Protein AF-A0A6I3KN91-F1 (afdb_monomer)

Organism: NCBI:txid2665159

Mean predicted aligned error: 14.62 Å

Structure (mmCIF, N/CA/C/O backbone):
data_AF-A0A6I3KN91-F1
#
_entry.id   AF-A0A6I3KN91-F1
#
loop_
_atom_site.group_PDB
_atom_site.id
_atom_site.type_symbol
_atom_site.label_atom_id
_atom_site.label_alt_id
_atom_site.label_comp_id
_atom_site.label_asym_id
_atom_site.label_entity_id
_atom_site.label_seq_id
_atom_site.pdbx_PDB_ins_code
_atom_site.Cartn_x
_atom_site.Cartn_y
_atom_site.Cartn_z
_atom_site.occupancy
_atom_site.B_iso_or_equiv
_atom_site.auth_seq_id
_atom_site.auth_comp_id
_atom_site.auth_asym_id
_atom_site.auth_atom_id
_atom_site.pdbx_PDB_model_num
ATOM 1 N N . MET A 1 1 ? -9.861 28.854 -32.515 1.00 48.06 1 MET A N 1
ATOM 2 C CA . MET A 1 1 ? -9.703 28.002 -31.316 1.00 48.06 1 MET A CA 1
ATOM 3 C C . MET A 1 1 ? -9.365 26.589 -31.768 1.00 48.06 1 MET A C 1
ATOM 5 O O . MET A 1 1 ? -10.257 25.892 -32.230 1.00 48.06 1 MET A O 1
ATOM 9 N N . SER A 1 2 ? -8.095 26.184 -31.689 1.00 42.19 2 SER A N 1
ATOM 10 C CA . SER A 1 2 ? -7.670 24.803 -31.956 1.00 42.19 2 SER A CA 1
ATOM 11 C C . SER A 1 2 ? -6.959 24.268 -30.717 1.00 42.19 2 SER A C 1
ATOM 13 O O . SER A 1 2 ? -5.986 24.852 -30.255 1.00 42.19 2 SER A O 1
ATOM 15 N N . LYS A 1 3 ? -7.482 23.175 -30.156 1.00 51.22 3 LYS A N 1
ATOM 16 C CA . LYS A 1 3 ? -7.068 22.526 -28.897 1.00 51.22 3 LYS A CA 1
ATOM 17 C C . LYS A 1 3 ? -5.691 21.828 -28.963 1.00 51.22 3 LYS A C 1
ATOM 19 O O . LYS A 1 3 ? -5.410 20.979 -28.127 1.00 51.22 3 LYS A O 1
ATOM 24 N N . ILE A 1 4 ? -4.854 22.142 -29.953 1.00 52.91 4 ILE A N 1
ATOM 25 C CA . ILE A 1 4 ? -3.613 21.401 -30.245 1.00 52.91 4 ILE A CA 1
ATOM 26 C C . ILE A 1 4 ? -2.365 22.099 -29.662 1.00 52.91 4 ILE A C 1
ATOM 28 O O . ILE A 1 4 ? -1.366 21.442 -29.388 1.00 52.91 4 ILE A O 1
ATOM 32 N N . GLU A 1 5 ? -2.417 23.402 -29.368 1.00 45.12 5 GLU A N 1
ATOM 33 C CA . GLU A 1 5 ? -1.240 24.148 -28.876 1.00 45.12 5 GLU A CA 1
ATOM 34 C C . GLU A 1 5 ? -0.869 23.891 -27.406 1.00 45.12 5 GLU A C 1
ATOM 36 O O . GLU A 1 5 ? 0.241 24.211 -26.985 1.00 45.12 5 GLU A O 1
ATOM 41 N N . THR A 1 6 ? -1.724 23.245 -26.612 1.00 49.53 6 THR A N 1
ATOM 42 C CA . THR A 1 6 ? -1.415 22.925 -25.207 1.00 49.53 6 THR A CA 1
ATOM 43 C C . THR A 1 6 ? -0.508 21.708 -25.016 1.00 49.53 6 THR A C 1
ATOM 45 O O . THR A 1 6 ? -0.073 21.458 -23.895 1.00 49.53 6 THR A O 1
ATOM 48 N N . MET A 1 7 ? -0.158 20.965 -26.073 1.00 44.44 7 MET A N 1
ATOM 49 C CA . MET A 1 7 ? 0.806 19.856 -25.967 1.00 44.44 7 MET A CA 1
ATOM 50 C C . MET A 1 7 ? 2.276 20.309 -26.016 1.00 44.44 7 MET A C 1
ATOM 52 O O . MET A 1 7 ? 3.169 19.516 -25.724 1.00 44.44 7 MET A O 1
ATOM 56 N N . ALA A 1 8 ? 2.555 21.569 -26.368 1.00 51.00 8 ALA A N 1
ATOM 57 C CA . ALA A 1 8 ? 3.895 21.986 -26.783 1.00 51.00 8 ALA A CA 1
ATOM 58 C C . ALA A 1 8 ? 4.845 22.448 -25.664 1.00 51.00 8 ALA A C 1
ATOM 60 O O . ALA A 1 8 ? 6.012 22.711 -25.949 1.00 51.00 8 ALA A O 1
ATOM 61 N N . PHE A 1 9 ? 4.430 22.533 -24.400 1.00 56.41 9 PHE A N 1
ATOM 62 C CA . PHE A 1 9 ? 5.361 22.974 -23.360 1.00 56.41 9 PHE A CA 1
ATOM 63 C C . PHE A 1 9 ? 5.138 22.234 -22.053 1.00 56.41 9 PHE A C 1
ATOM 65 O O . PHE A 1 9 ? 4.527 22.744 -21.121 1.00 56.41 9 PHE A O 1
ATOM 72 N N . ASN A 1 10 ? 5.674 21.014 -21.982 1.00 59.88 10 ASN A N 1
ATOM 73 C CA . ASN A 1 10 ? 6.010 20.430 -20.696 1.00 59.88 10 ASN A CA 1
ATOM 74 C C . ASN A 1 10 ? 7.521 20.616 -20.472 1.00 59.88 10 ASN A C 1
ATOM 76 O O . ASN A 1 10 ? 8.307 19.848 -21.031 1.00 59.88 10 ASN A O 1
ATOM 80 N N . PRO A 1 11 ? 7.958 21.650 -19.725 1.00 72.00 11 PRO A N 1
ATOM 81 C CA . PRO A 1 11 ? 9.373 21.999 -19.576 1.00 72.00 11 PRO A CA 1
ATOM 82 C C . PRO A 1 11 ? 10.241 20.819 -19.126 1.00 72.00 11 PRO A C 1
ATOM 84 O O . PRO A 1 11 ? 11.390 20.696 -19.549 1.00 72.00 11 PRO A O 1
ATOM 87 N N . TRP A 1 12 ? 9.680 19.911 -18.320 1.00 68.44 12 TRP A N 1
ATOM 88 C CA . TRP A 1 12 ? 10.396 18.723 -17.862 1.00 68.44 12 TRP A CA 1
ATOM 89 C C . TRP A 1 12 ? 10.690 17.728 -18.994 1.00 68.44 12 TRP A C 1
ATOM 91 O O . TRP A 1 12 ? 11.745 17.104 -18.969 1.00 68.44 12 TRP A O 1
ATOM 101 N N . LEU A 1 13 ? 9.834 17.616 -20.021 1.00 69.31 13 LEU A N 1
ATOM 102 C CA . LEU A 1 13 ? 10.092 16.750 -21.181 1.00 69.31 13 LEU A CA 1
ATOM 103 C C . LEU A 1 13 ? 11.251 17.279 -22.027 1.00 69.31 13 LEU A C 1
ATOM 105 O O . LEU A 1 13 ? 12.026 16.498 -22.570 1.00 69.31 13 LEU A O 1
ATOM 109 N N . THR A 1 14 ? 11.408 18.601 -22.121 1.00 71.38 14 THR A N 1
ATOM 110 C CA . THR A 1 14 ? 12.550 19.220 -22.810 1.00 71.38 14 THR A CA 1
ATOM 111 C C . THR A 1 14 ? 13.853 18.974 -22.050 1.00 71.38 14 THR A C 1
ATOM 113 O O . THR A 1 14 ? 14.868 18.679 -22.675 1.00 71.38 14 THR A O 1
ATOM 116 N N . LEU A 1 15 ? 13.813 19.018 -20.713 1.00 73.06 15 LEU A N 1
ATOM 117 C CA . LEU A 1 15 ? 14.957 18.694 -19.853 1.00 73.06 15 LEU A CA 1
ATOM 118 C C . LEU A 1 15 ? 15.303 17.194 -19.872 1.00 73.06 15 LEU A C 1
ATOM 120 O O . LEU A 1 15 ? 16.476 16.837 -19.849 1.00 73.06 15 LEU A O 1
ATOM 124 N N . ALA A 1 16 ? 14.300 16.317 -19.963 1.00 68.06 16 ALA A N 1
ATOM 125 C CA . ALA A 1 16 ? 14.478 14.864 -20.015 1.00 68.06 16 ALA A CA 1
ATOM 126 C C . ALA A 1 16 ? 14.791 14.330 -21.426 1.00 68.06 16 ALA A C 1
ATOM 128 O O . ALA A 1 16 ? 15.201 13.180 -21.571 1.00 68.06 16 ALA A O 1
ATOM 129 N N . ARG A 1 17 ? 14.628 15.148 -22.474 1.00 70.25 17 ARG A N 1
ATOM 130 C CA . ARG A 1 17 ? 14.811 14.767 -23.885 1.00 70.25 17 ARG A CA 1
ATOM 131 C C . ARG A 1 17 ? 16.114 14.008 -24.187 1.00 70.25 17 ARG A C 1
ATOM 133 O O . ARG A 1 17 ? 16.004 12.955 -24.809 1.00 70.25 17 ARG A O 1
ATOM 140 N N . PRO A 1 18 ? 17.315 14.464 -23.775 1.00 71.56 18 PRO A N 1
ATOM 141 C CA . PRO A 1 18 ? 18.551 13.733 -24.072 1.00 71.56 18 PRO A CA 1
ATOM 142 C C . PRO A 1 18 ? 18.606 12.362 -23.385 1.00 71.56 18 PRO A C 1
ATOM 144 O O . PRO A 1 18 ? 19.162 11.422 -23.942 1.00 71.56 18 PRO A O 1
ATOM 147 N N . VAL A 1 19 ? 17.981 12.223 -22.212 1.00 69.38 19 VAL A N 1
ATOM 148 C CA . VAL A 1 19 ? 17.867 10.939 -21.508 1.00 69.38 19 VAL A CA 1
ATOM 149 C C . VAL A 1 19 ? 16.922 10.006 -22.263 1.00 69.38 19 VAL A C 1
ATOM 151 O O . VAL A 1 19 ? 17.266 8.857 -22.507 1.00 69.38 19 VAL A O 1
ATOM 154 N N . LEU A 1 20 ? 15.763 10.508 -22.694 1.00 67.44 20 LEU A N 1
ATOM 155 C CA . LEU A 1 20 ? 14.761 9.721 -23.418 1.00 67.44 20 LEU A CA 1
ATOM 156 C C . LEU A 1 20 ? 15.242 9.269 -24.805 1.00 67.44 20 LEU A C 1
ATOM 158 O O . LEU A 1 20 ? 14.913 8.166 -25.227 1.00 67.44 20 LEU A O 1
ATOM 162 N N . GLN A 1 21 ? 16.038 10.087 -25.499 1.00 72.44 21 GLN A N 1
ATOM 163 C CA . GLN A 1 21 ? 16.609 9.747 -26.810 1.00 72.44 21 GLN A CA 1
ATOM 164 C C . GLN A 1 21 ? 17.729 8.699 -26.738 1.00 72.44 21 GLN A C 1
ATOM 166 O O . GLN A 1 21 ? 18.004 8.041 -27.737 1.00 72.44 21 GLN A O 1
ATOM 171 N N . GLY A 1 22 ? 18.377 8.543 -25.579 1.00 70.19 22 GLY A N 1
ATOM 172 C CA . GLY A 1 22 ? 19.413 7.532 -25.355 1.00 70.19 22 GLY A CA 1
ATOM 173 C C . GLY A 1 22 ? 18.877 6.173 -24.899 1.00 70.19 22 GLY A C 1
ATOM 174 O O . GLY A 1 22 ? 19.657 5.232 -24.757 1.00 70.19 22 GLY A O 1
ATOM 175 N N . LEU A 1 23 ? 17.571 6.057 -24.640 1.00 72.06 23 LEU A N 1
ATOM 176 C CA . LEU A 1 23 ? 16.969 4.809 -24.187 1.00 72.06 23 LEU A CA 1
ATOM 177 C C . LEU A 1 23 ? 16.652 3.895 -25.379 1.00 72.06 23 LEU A C 1
ATOM 179 O O . LEU A 1 23 ? 16.062 4.352 -26.359 1.00 72.06 23 LEU A O 1
ATOM 183 N N . PRO A 1 24 ? 16.986 2.594 -25.302 1.00 76.50 24 PRO A N 1
ATOM 184 C CA . PRO A 1 24 ? 16.536 1.641 -26.306 1.00 76.50 24 PRO A CA 1
ATOM 185 C C . PRO A 1 24 ? 15.005 1.540 -26.265 1.00 76.50 24 PRO A C 1
ATOM 187 O O . PRO A 1 24 ? 14.405 1.667 -25.200 1.00 76.50 24 PRO A O 1
ATOM 190 N N . GLU A 1 25 ? 14.363 1.247 -27.394 1.00 72.38 25 GLU A N 1
ATOM 191 C CA . GLU A 1 25 ? 12.902 1.052 -27.480 1.00 72.38 25 GLU A CA 1
ATOM 192 C C . GLU A 1 25 ? 12.394 0.018 -26.452 1.00 72.38 25 GLU A C 1
ATOM 194 O O . GLU A 1 25 ? 11.395 0.225 -25.764 1.00 72.38 25 GLU A O 1
ATOM 199 N N . GLN A 1 26 ? 13.202 -1.016 -26.206 1.00 70.38 26 GLN A N 1
ATOM 200 C CA . GLN A 1 26 ? 12.987 -2.041 -25.179 1.00 70.38 26 GLN A CA 1
ATOM 201 C C . GLN A 1 26 ? 12.905 -1.479 -23.746 1.00 70.38 26 GLN A C 1
ATOM 203 O O . GLN A 1 26 ? 12.319 -2.110 -22.868 1.00 70.38 26 GLN A O 1
ATOM 208 N N . ALA A 1 27 ? 13.502 -0.317 -23.462 1.00 68.50 27 ALA A N 1
ATOM 209 C CA . ALA A 1 27 ? 13.378 0.341 -22.162 1.00 68.50 27 ALA A CA 1
ATOM 210 C C . ALA A 1 27 ? 11.990 0.963 -21.974 1.00 68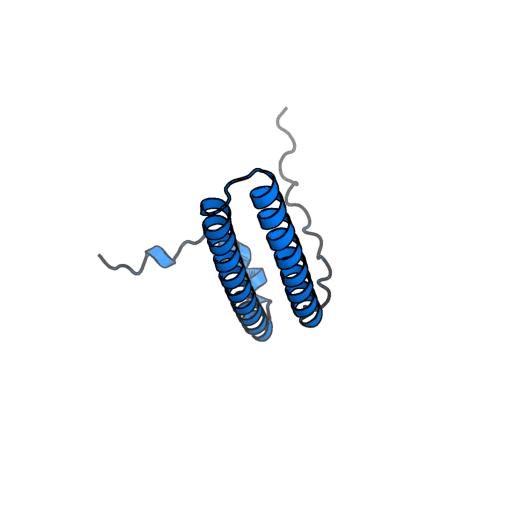.50 27 ALA A C 1
ATOM 212 O O . ALA A 1 27 ? 11.456 0.909 -20.867 1.00 68.50 27 ALA A O 1
ATOM 213 N N . PHE A 1 28 ? 11.380 1.488 -23.041 1.00 69.38 28 PHE A N 1
ATOM 214 C CA . PHE A 1 28 ? 10.012 1.997 -22.992 1.00 69.38 28 PHE A CA 1
ATOM 215 C C . PHE A 1 28 ? 9.013 0.860 -22.781 1.00 69.38 28 PHE A C 1
ATOM 217 O O . PHE A 1 28 ? 8.179 0.958 -21.885 1.00 69.38 28 PHE A O 1
ATOM 224 N N . GLU A 1 29 ? 9.158 -0.254 -23.498 1.00 71.69 29 GLU A N 1
ATOM 225 C CA . GLU A 1 29 ? 8.310 -1.441 -23.313 1.00 71.69 29 GLU A CA 1
ATOM 226 C C . GLU A 1 29 ? 8.424 -2.016 -21.895 1.00 71.69 29 GLU A C 1
ATOM 228 O O . GLU A 1 29 ? 7.416 -2.260 -21.226 1.00 71.69 29 GLU A O 1
ATOM 233 N N . LYS A 1 30 ? 9.654 -2.149 -21.379 1.00 72.12 30 LYS A N 1
ATOM 234 C CA . LYS A 1 30 ? 9.884 -2.566 -19.990 1.00 72.12 30 LYS A CA 1
ATOM 235 C C . LYS A 1 30 ? 9.265 -1.581 -19.000 1.00 72.12 30 LYS A C 1
ATOM 237 O O . LYS A 1 30 ? 8.587 -2.015 -18.073 1.00 72.12 30 LYS A O 1
ATOM 242 N N . SER A 1 31 ? 9.415 -0.272 -19.212 1.00 72.56 31 SER A N 1
ATOM 243 C CA . SER A 1 31 ? 8.812 0.750 -18.345 1.00 72.56 31 SER A CA 1
ATOM 244 C C . SER A 1 31 ? 7.280 0.723 -18.365 1.00 72.56 31 SER A C 1
ATOM 246 O O . SER A 1 31 ? 6.651 0.877 -17.318 1.00 72.56 31 SER A O 1
ATOM 248 N N . ALA A 1 32 ? 6.674 0.452 -19.524 1.00 77.50 32 ALA A N 1
ATOM 249 C CA . ALA A 1 32 ? 5.232 0.313 -19.666 1.00 77.50 32 ALA A CA 1
ATOM 250 C C . ALA A 1 32 ? 4.740 -0.922 -1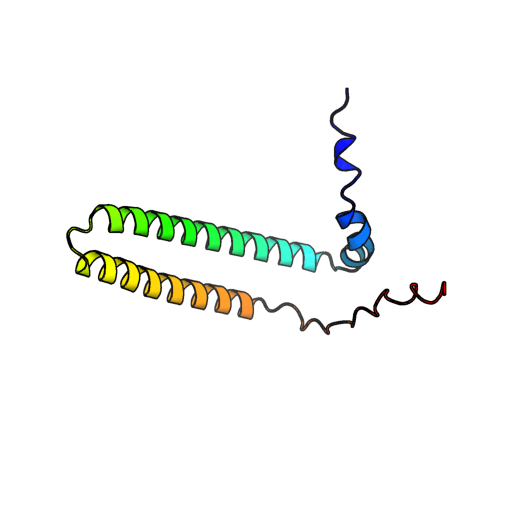8.903 1.00 77.50 32 ALA A C 1
ATOM 252 O O . ALA A 1 32 ? 3.801 -0.821 -18.116 1.00 77.50 32 ALA A O 1
ATOM 253 N N . SER A 1 33 ? 5.429 -2.061 -19.042 1.00 79.19 33 SER A N 1
ATOM 254 C CA . SER A 1 33 ? 5.094 -3.284 -18.302 1.00 79.19 33 SER A CA 1
ATOM 255 C C . SER A 1 33 ? 5.223 -3.122 -16.781 1.00 79.19 33 SER A C 1
ATOM 257 O O . SER A 1 33 ? 4.374 -3.613 -16.040 1.00 79.19 33 SER A O 1
ATOM 259 N N . LEU A 1 34 ? 6.241 -2.393 -16.306 1.00 82.00 34 LEU A N 1
ATOM 260 C CA . LEU A 1 34 ? 6.420 -2.069 -14.887 1.00 82.00 34 LEU A CA 1
ATOM 261 C C . LEU A 1 34 ? 5.327 -1.124 -14.385 1.00 82.00 34 LEU A C 1
ATOM 263 O O . LEU A 1 34 ? 4.834 -1.281 -13.272 1.00 82.00 34 LEU A O 1
ATOM 267 N N . THR A 1 35 ? 4.919 -0.166 -15.218 1.00 84.38 35 THR A N 1
ATOM 268 C CA . THR A 1 35 ? 3.819 0.752 -14.904 1.00 84.38 35 THR A CA 1
ATOM 269 C C . THR A 1 35 ? 2.501 -0.002 -14.755 1.00 84.38 35 THR A C 1
ATOM 271 O O . THR A 1 35 ? 1.773 0.246 -13.799 1.00 84.38 35 THR A O 1
ATOM 274 N N . VAL A 1 36 ? 2.203 -0.949 -15.650 1.00 87.81 36 VAL A N 1
ATOM 275 C CA . VAL A 1 36 ? 0.992 -1.781 -15.559 1.00 87.81 36 VAL A CA 1
ATOM 276 C C . VAL A 1 36 ? 0.995 -2.608 -14.273 1.00 87.81 36 VAL A C 1
ATOM 278 O O . VAL A 1 36 ? 0.046 -2.512 -13.500 1.00 87.81 36 VAL A O 1
ATOM 281 N N . GLN A 1 37 ? 2.087 -3.325 -13.988 1.00 87.12 37 GLN A N 1
ATOM 282 C CA . GLN A 1 37 ? 2.222 -4.116 -12.757 1.00 87.12 37 GLN A CA 1
ATOM 283 C C . GLN A 1 37 ? 2.074 -3.254 -11.495 1.00 87.12 37 GLN A C 1
ATOM 285 O O . GLN A 1 37 ? 1.449 -3.665 -10.517 1.00 87.12 37 GLN A O 1
ATOM 290 N N . TRP A 1 38 ? 2.611 -2.033 -11.516 1.00 86.75 38 TRP A N 1
ATOM 291 C CA . TRP A 1 38 ? 2.455 -1.095 -10.410 1.00 86.75 38 TRP A CA 1
ATOM 292 C C . TRP A 1 38 ? 1.006 -0.643 -10.222 1.00 86.75 38 TRP A C 1
ATOM 294 O O . TRP A 1 38 ? 0.519 -0.591 -9.093 1.00 86.75 38 TRP A O 1
ATOM 304 N N . LEU A 1 39 ? 0.297 -0.340 -11.311 1.00 91.62 39 LEU A N 1
ATOM 305 C CA . LEU A 1 39 ? -1.112 0.051 -11.254 1.00 91.62 39 LEU A CA 1
ATOM 306 C C . LEU A 1 39 ? -2.004 -1.092 -10.756 1.00 91.62 39 LEU A C 1
ATOM 308 O O . LEU A 1 39 ? -2.903 -0.850 -9.953 1.00 91.62 39 LEU A O 1
ATOM 312 N N . GLU A 1 40 ? -1.737 -2.328 -11.176 1.00 92.62 40 GLU A N 1
ATOM 313 C CA . GLU A 1 40 ? -2.432 -3.518 -10.676 1.00 92.62 40 GLU A CA 1
ATOM 314 C C . GLU A 1 40 ? -2.221 -3.696 -9.169 1.00 92.62 40 GLU A C 1
ATOM 316 O O . GLU A 1 40 ? -3.186 -3.892 -8.425 1.00 92.62 40 GLU A O 1
ATOM 321 N N . PHE A 1 41 ? -0.979 -3.537 -8.701 1.00 93.06 41 PHE A N 1
ATOM 322 C CA . PHE A 1 41 ? -0.659 -3.578 -7.277 1.00 93.06 41 PHE A CA 1
ATOM 323 C C . PHE A 1 41 ? -1.376 -2.474 -6.487 1.00 93.06 41 PHE A C 1
ATOM 325 O O . PHE A 1 41 ? -1.960 -2.742 -5.435 1.00 93.06 41 PHE A O 1
ATOM 332 N N . LEU A 1 42 ? -1.381 -1.237 -6.994 1.00 92.94 42 LEU A N 1
ATOM 333 C CA . LEU A 1 42 ? -2.091 -0.123 -6.362 1.00 92.94 42 LEU A CA 1
ATOM 334 C C . LEU A 1 42 ? -3.601 -0.365 -6.293 1.00 92.94 42 LEU A C 1
ATOM 336 O O . LEU A 1 42 ? -4.214 -0.079 -5.266 1.00 92.94 42 LEU A O 1
ATOM 340 N N . ASN A 1 43 ? -4.199 -0.914 -7.351 1.00 95.00 43 ASN A N 1
ATOM 341 C CA . ASN A 1 43 ? -5.615 -1.266 -7.359 1.00 95.00 43 ASN A CA 1
ATOM 342 C C . ASN A 1 43 ? -5.936 -2.328 -6.295 1.00 95.00 43 ASN A C 1
ATOM 344 O O . ASN A 1 43 ? -6.894 -2.170 -5.540 1.00 95.00 43 ASN A O 1
ATOM 348 N N . LEU A 1 44 ? -5.113 -3.374 -6.188 1.00 94.88 44 LEU A N 1
ATOM 349 C CA . LEU A 1 44 ? -5.252 -4.398 -5.153 1.00 94.88 44 LEU A CA 1
ATOM 350 C C . LEU A 1 44 ? -5.142 -3.794 -3.744 1.00 94.88 44 LEU A C 1
ATOM 352 O O . LEU A 1 44 ? -6.001 -4.036 -2.899 1.00 94.88 44 LEU A O 1
ATOM 356 N N . ARG A 1 45 ? -4.140 -2.946 -3.495 1.00 95.25 45 ARG A N 1
ATOM 357 C CA . ARG A 1 45 ? -3.969 -2.278 -2.197 1.00 95.25 45 ARG A CA 1
ATOM 358 C C . ARG A 1 45 ? -5.135 -1.360 -1.842 1.00 95.25 45 ARG A C 1
ATOM 360 O O . ARG A 1 45 ? -5.582 -1.381 -0.700 1.00 95.25 45 ARG A O 1
ATOM 367 N N . LEU A 1 46 ? -5.675 -0.635 -2.819 1.00 95.00 46 LEU A N 1
ATOM 368 C CA . LEU A 1 46 ? -6.850 0.209 -2.623 1.00 95.00 46 LEU A CA 1
ATOM 369 C C . LEU A 1 46 ? -8.086 -0.612 -2.220 1.00 95.00 46 LEU A C 1
ATOM 371 O O . LEU A 1 46 ? -8.855 -0.187 -1.357 1.00 95.00 46 LEU A O 1
ATOM 375 N N . GLN A 1 47 ? -8.282 -1.793 -2.814 1.00 95.31 47 GLN A N 1
ATOM 376 C CA . GLN A 1 47 ? -9.372 -2.695 -2.428 1.00 95.31 47 GLN A CA 1
ATOM 377 C C . GLN A 1 47 ? -9.228 -3.179 -0.982 1.00 95.31 47 GLN A C 1
ATOM 379 O O . GLN A 1 47 ? -10.211 -3.181 -0.241 1.00 95.31 47 GLN A O 1
ATOM 384 N N . GLU A 1 48 ? -8.013 -3.522 -0.559 1.00 94.62 48 GLU A N 1
ATOM 385 C CA . GLU A 1 48 ? -7.716 -3.907 0.825 1.00 94.62 48 GLU A CA 1
ATOM 386 C C . GLU A 1 48 ? -7.956 -2.757 1.809 1.00 94.62 48 GLU A C 1
ATOM 388 O O . GLU A 1 48 ? -8.529 -2.960 2.879 1.00 94.62 48 GLU A O 1
ATOM 393 N N . ASP A 1 49 ? -7.576 -1.532 1.439 1.00 94.19 49 ASP A N 1
ATOM 394 C CA . ASP A 1 49 ? -7.820 -0.339 2.254 1.00 94.19 49 ASP A CA 1
ATOM 395 C C . ASP A 1 49 ? -9.328 -0.095 2.432 1.00 94.19 49 ASP A C 1
ATOM 397 O O . ASP A 1 49 ? -9.802 0.133 3.547 1.00 94.19 49 ASP A O 1
ATOM 401 N N . MET A 1 50 ? -10.121 -0.225 1.362 1.00 94.62 50 MET A N 1
ATOM 402 C CA . MET A 1 50 ? -11.589 -0.179 1.447 1.00 94.62 50 MET A CA 1
ATOM 403 C C . MET A 1 50 ? -12.164 -1.334 2.282 1.00 94.62 50 MET A C 1
ATOM 405 O O . MET A 1 50 ? -13.118 -1.147 3.043 1.00 9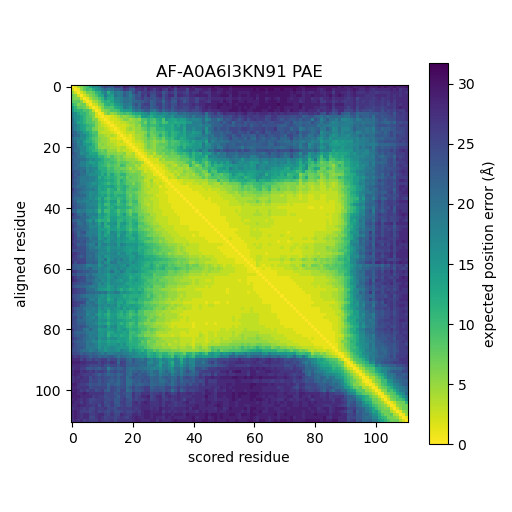4.62 50 MET A O 1
ATOM 409 N N . GLY A 1 51 ? -11.580 -2.528 2.173 1.00 94.69 51 GLY A N 1
ATOM 410 C CA . GLY A 1 51 ? -11.926 -3.692 2.985 1.00 94.69 51 GLY A CA 1
ATOM 411 C C . 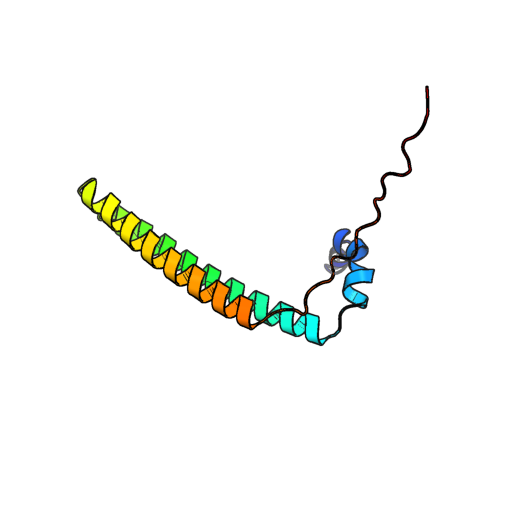GLY A 1 51 ? -11.716 -3.444 4.479 1.00 94.69 51 GLY A C 1
ATOM 412 O O . GLY A 1 51 ? -12.601 -3.753 5.283 1.00 94.69 51 GLY A O 1
ATOM 413 N N . LEU A 1 52 ? -10.600 -2.809 4.848 1.00 94.19 52 LEU A N 1
ATOM 414 C CA . LEU A 1 52 ? -10.308 -2.417 6.225 1.00 94.19 52 LEU A CA 1
ATOM 415 C C . LEU A 1 52 ? -11.367 -1.452 6.760 1.00 94.19 52 LEU A C 1
ATOM 417 O O . LEU A 1 52 ? -11.895 -1.694 7.842 1.00 94.19 52 LEU A O 1
ATOM 421 N N . TRP A 1 53 ? -11.749 -0.420 6.002 1.00 94.06 53 TRP A N 1
ATOM 422 C CA . TRP A 1 53 ? -12.822 0.497 6.414 1.00 94.06 53 TRP A CA 1
ATOM 423 C C . TRP A 1 53 ? -14.137 -0.238 6.689 1.00 94.06 53 TRP A C 1
ATOM 425 O O . TRP A 1 53 ? -14.764 -0.027 7.729 1.00 94.06 53 TRP A O 1
ATOM 435 N N . ASN A 1 54 ? -14.514 -1.168 5.811 1.00 92.69 54 ASN A N 1
ATOM 436 C CA . ASN A 1 54 ? -15.698 -2.006 6.003 1.00 92.69 54 ASN A CA 1
ATOM 437 C C . ASN A 1 54 ? -15.586 -2.935 7.222 1.00 92.69 54 ASN A C 1
ATOM 439 O O . ASN A 1 54 ? -16.604 -3.291 7.821 1.00 92.69 54 ASN A O 1
ATOM 443 N N . SER A 1 55 ? -14.380 -3.383 7.571 1.00 92.50 55 SER A N 1
ATOM 444 C CA . SER A 1 55 ? -14.135 -4.187 8.771 1.00 92.50 55 SER A CA 1
ATOM 445 C C . SER A 1 55 ? -14.237 -3.333 10.034 1.00 92.50 55 SER A C 1
ATOM 447 O O . SER A 1 55 ? -14.941 -3.703 10.970 1.00 92.50 55 SER A O 1
ATOM 449 N N . LEU A 1 56 ? -13.604 -2.157 10.034 1.00 95.12 56 LEU A N 1
ATOM 450 C CA . LEU A 1 56 ? -13.611 -1.214 11.152 1.00 95.12 56 LEU A CA 1
ATOM 451 C C . LEU A 1 56 ? -15.021 -0.710 11.469 1.00 95.12 56 LEU A C 1
ATOM 453 O O . LEU A 1 56 ? -15.389 -0.637 12.637 1.00 95.12 56 LEU A O 1
ATOM 457 N N . ALA A 1 57 ? -15.844 -0.459 10.447 1.00 94.69 57 ALA A N 1
ATOM 458 C CA . ALA A 1 57 ? -17.244 -0.065 10.618 1.00 94.69 57 ALA A CA 1
ATOM 459 C C . ALA A 1 57 ? -18.101 -1.120 11.351 1.00 94.69 57 ALA A C 1
ATOM 461 O O . ALA A 1 57 ? -19.173 -0.800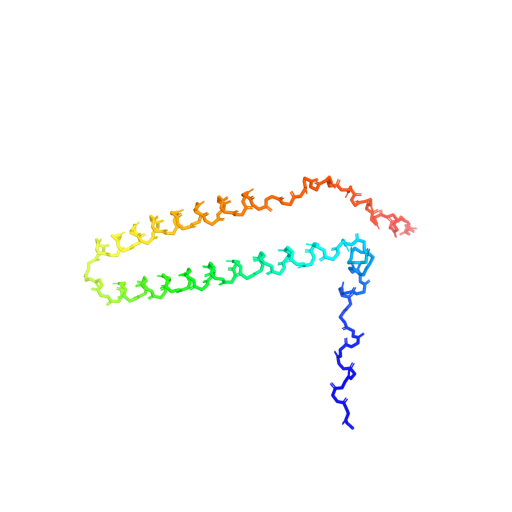 11.861 1.00 94.69 57 ALA A O 1
ATOM 462 N N . ARG A 1 58 ? -17.648 -2.382 11.400 1.00 93.81 58 ARG A N 1
ATOM 463 C CA . ARG A 1 58 ? -18.342 -3.500 12.061 1.00 93.81 58 ARG A CA 1
ATOM 464 C C . ARG A 1 58 ? -17.778 -3.843 13.442 1.00 93.81 58 ARG A C 1
ATOM 466 O O . ARG A 1 58 ? -18.390 -4.643 14.152 1.00 93.81 58 ARG A O 1
ATOM 473 N N . CYS A 1 59 ? -16.641 -3.268 13.831 1.00 96.00 59 CYS A N 1
ATOM 474 C CA . CYS A 1 59 ? -16.014 -3.514 15.127 1.00 96.00 59 CYS A CA 1
ATOM 475 C C . CYS A 1 59 ? -16.886 -2.973 16.268 1.00 96.00 59 CYS A C 1
ATOM 477 O O . CYS A 1 59 ? -17.387 -1.853 16.202 1.00 96.00 59 CYS A O 1
ATOM 479 N N . LYS A 1 60 ? -17.049 -3.760 17.338 1.00 95.81 60 LYS A N 1
ATOM 480 C CA . LYS A 1 60 ? -17.822 -3.354 18.528 1.00 95.81 60 LYS A CA 1
ATOM 481 C C . LYS A 1 60 ? -16.936 -3.104 19.740 1.00 95.81 60 LYS A C 1
ATOM 483 O O . LYS A 1 60 ? -17.378 -2.495 20.710 1.00 95.81 60 LYS A O 1
ATOM 488 N N . THR A 1 61 ? -15.697 -3.583 19.685 1.00 96.62 61 THR A N 1
ATOM 489 C CA . THR A 1 61 ? -14.736 -3.494 20.779 1.00 96.62 61 THR A CA 1
ATOM 490 C C . THR A 1 61 ? -13.367 -3.022 20.281 1.00 96.62 61 THR A C 1
ATOM 492 O O . THR A 1 61 ? -13.026 -3.226 19.111 1.00 96.62 61 THR A O 1
ATOM 495 N N . PRO A 1 62 ? -12.534 -2.430 21.156 1.00 94.62 62 PRO A N 1
ATOM 496 C CA . PRO A 1 62 ? -11.146 -2.104 20.825 1.00 94.62 62 PRO A CA 1
ATOM 497 C C . PRO A 1 62 ? -10.324 -3.322 20.374 1.00 94.62 62 PRO A C 1
ATOM 499 O O . PRO A 1 62 ? -9.448 -3.202 19.520 1.00 94.62 62 PRO A O 1
ATOM 502 N N . GLN A 1 63 ? -10.627 -4.509 20.906 1.00 96.50 63 GLN A N 1
ATOM 503 C CA . GLN A 1 63 ? -9.981 -5.762 20.519 1.00 96.50 63 GLN A CA 1
ATOM 504 C C . GLN A 1 63 ? -10.310 -6.147 19.069 1.00 96.50 63 GLN A C 1
ATOM 506 O O . GLN A 1 63 ? -9.436 -6.648 18.360 1.00 96.50 63 GLN A O 1
ATOM 511 N N . ASP A 1 64 ? -11.536 -5.880 18.604 1.00 95.00 64 ASP A N 1
ATOM 512 C CA . ASP A 1 64 ? -11.921 -6.111 17.206 1.00 95.00 64 ASP A CA 1
ATOM 513 C C . ASP A 1 64 ? -11.140 -5.195 16.260 1.00 95.00 64 ASP A C 1
ATOM 515 O O . ASP A 1 64 ? -10.671 -5.644 15.215 1.00 95.00 64 ASP A O 1
ATOM 519 N N . VAL A 1 65 ? -10.950 -3.930 16.650 1.00 95.38 65 VAL A N 1
ATOM 520 C CA . VAL A 1 65 ? -10.152 -2.958 15.887 1.00 95.38 65 VAL A CA 1
ATOM 521 C C . VAL A 1 65 ? -8.697 -3.413 15.804 1.00 95.38 65 VAL A C 1
ATOM 523 O O . VAL A 1 65 ? -8.119 -3.444 14.718 1.00 95.38 65 VAL A O 1
ATOM 526 N N . GLN A 1 66 ? -8.109 -3.823 16.932 1.00 96.75 66 GLN A N 1
ATOM 527 C CA . GLN A 1 66 ? -6.736 -4.323 16.961 1.00 96.75 66 GLN A CA 1
ATOM 528 C C . GLN A 1 66 ? -6.560 -5.548 16.056 1.00 96.75 66 GLN A C 1
ATOM 530 O O . GLN A 1 66 ? -5.572 -5.635 15.327 1.00 96.75 66 GLN A O 1
ATOM 535 N N . ARG A 1 67 ? -7.522 -6.480 16.070 1.00 96.25 67 ARG A N 1
ATOM 536 C CA . ARG A 1 67 ? -7.506 -7.660 15.197 1.00 96.25 67 ARG A CA 1
ATOM 537 C C . ARG A 1 67 ? -7.602 -7.268 13.722 1.00 96.25 67 ARG A C 1
ATOM 539 O O . ARG A 1 67 ? -6.779 -7.726 12.937 1.00 96.25 67 ARG A O 1
ATOM 546 N N . ALA A 1 68 ? -8.522 -6.370 13.368 1.00 94.88 68 ALA A N 1
ATOM 547 C CA . ALA A 1 68 ? -8.685 -5.890 11.995 1.00 94.88 68 ALA A CA 1
ATOM 548 C C . ALA A 1 68 ? -7.394 -5.257 11.443 1.00 94.88 68 ALA A C 1
ATOM 550 O O . ALA A 1 68 ? -6.966 -5.591 10.340 1.00 94.88 68 ALA A O 1
ATOM 551 N N . TYR A 1 69 ? -6.723 -4.407 12.227 1.00 96.00 69 TYR A N 1
ATOM 552 C CA . TYR A 1 69 ? -5.436 -3.827 11.828 1.00 96.00 69 TYR A CA 1
ATOM 553 C C . TYR A 1 69 ? -4.303 -4.856 11.764 1.00 96.00 69 TYR A C 1
ATOM 555 O O . TYR A 1 69 ? -3.458 -4.773 10.873 1.00 96.00 69 TYR A O 1
ATOM 563 N N . ALA A 1 70 ? -4.265 -5.825 12.682 1.00 95.44 70 ALA A N 1
ATOM 564 C CA . ALA A 1 70 ? -3.253 -6.877 12.663 1.00 95.44 70 ALA A CA 1
ATOM 565 C C . ALA A 1 70 ? -3.376 -7.758 11.410 1.00 95.44 70 ALA A C 1
ATOM 567 O O . ALA A 1 70 ? -2.368 -8.072 10.778 1.00 95.44 70 ALA A O 1
ATOM 568 N N . ASP A 1 71 ? -4.599 -8.129 11.034 1.00 94.88 71 ASP A N 1
ATOM 569 C CA . ASP A 1 71 ? -4.860 -8.952 9.853 1.00 94.88 71 ASP A CA 1
ATOM 570 C C . ASP A 1 71 ? -4.590 -8.176 8.557 1.00 94.88 71 ASP A C 1
ATOM 572 O O . ASP A 1 71 ? -3.929 -8.691 7.650 1.00 94.88 71 ASP A O 1
ATOM 576 N N . PHE A 1 72 ? -4.983 -6.901 8.509 1.00 94.94 72 PHE A N 1
ATOM 577 C CA . PHE A 1 72 ? -4.626 -5.997 7.419 1.00 94.94 72 PHE A CA 1
ATOM 578 C C . PHE A 1 72 ? -3.106 -5.849 7.267 1.00 94.94 72 PHE A C 1
ATOM 580 O O . PHE A 1 72 ? -2.579 -5.984 6.165 1.00 94.94 72 PHE A O 1
ATOM 587 N N . GLY A 1 73 ? -2.379 -5.630 8.367 1.00 93.06 73 GLY A N 1
ATOM 588 C CA . GLY A 1 73 ? -0.925 -5.463 8.350 1.00 93.06 73 GLY A CA 1
ATOM 589 C C . GLY A 1 73 ? -0.184 -6.711 7.865 1.00 93.06 73 GLY A C 1
ATOM 590 O O . GLY A 1 73 ? 0.737 -6.602 7.057 1.00 93.06 73 GLY A O 1
ATOM 591 N N . LYS A 1 74 ? -0.612 -7.907 8.297 1.00 96.12 74 LYS A N 1
ATOM 592 C CA . LYS A 1 74 ? -0.068 -9.184 7.798 1.00 96.12 74 LYS A CA 1
ATOM 593 C C . LYS A 1 74 ? -0.285 -9.339 6.295 1.00 96.12 74 LYS A C 1
ATOM 595 O O . LYS A 1 74 ? 0.640 -9.716 5.578 1.00 96.12 74 LYS A O 1
ATOM 600 N N . THR A 1 75 ? -1.494 -9.029 5.836 1.00 94.50 75 THR A N 1
ATOM 601 C CA . THR A 1 75 ? -1.881 -9.122 4.425 1.00 94.50 75 THR A CA 1
ATOM 602 C C . THR A 1 75 ? -1.070 -8.146 3.575 1.00 94.50 75 THR A C 1
ATOM 604 O O . THR A 1 75 ? -0.442 -8.555 2.601 1.00 94.50 75 THR A O 1
ATOM 607 N N . ALA A 1 76 ? -0.979 -6.883 4.000 1.00 92.75 76 ALA A N 1
ATOM 608 C CA . ALA A 1 76 ? -0.176 -5.866 3.331 1.00 92.75 76 ALA A CA 1
ATOM 609 C C . ALA A 1 76 ? 1.298 -6.281 3.246 1.00 92.75 76 ALA A C 1
ATOM 611 O O . ALA A 1 76 ? 1.899 -6.211 2.177 1.00 92.75 76 ALA A O 1
ATOM 612 N N . TRP A 1 77 ? 1.880 -6.767 4.345 1.00 94.62 77 TRP A N 1
ATOM 613 C CA . TRP A 1 77 ? 3.268 -7.225 4.361 1.00 94.62 77 TRP A CA 1
ATOM 614 C C . TRP A 1 77 ? 3.526 -8.344 3.344 1.00 94.62 77 TRP A C 1
ATOM 616 O O . TRP A 1 77 ? 4.489 -8.265 2.580 1.00 94.62 77 TRP A O 1
ATOM 626 N N . ALA A 1 78 ? 2.655 -9.356 3.292 1.00 94.12 78 ALA A N 1
ATOM 627 C CA . ALA A 1 78 ? 2.766 -10.446 2.325 1.00 94.12 78 ALA A CA 1
ATOM 628 C C . ALA A 1 78 ? 2.678 -9.937 0.875 1.00 94.12 78 ALA A C 1
ATOM 630 O O . ALA A 1 78 ? 3.533 -10.274 0.057 1.00 94.12 78 ALA A O 1
ATOM 631 N N . GLN A 1 79 ? 1.712 -9.060 0.588 1.00 92.31 79 GLN A N 1
ATOM 632 C CA . GLN A 1 79 ? 1.500 -8.473 -0.739 1.00 92.31 79 GLN A CA 1
ATOM 633 C C . GLN A 1 79 ? 2.697 -7.623 -1.198 1.00 92.31 79 GLN A C 1
ATOM 635 O O . GLN A 1 79 ? 3.150 -7.752 -2.334 1.00 92.31 79 GLN A O 1
ATOM 640 N N . TYR A 1 80 ? 3.264 -6.787 -0.320 1.00 91.56 80 TYR A N 1
ATOM 641 C CA . TYR A 1 80 ? 4.470 -6.012 -0.640 1.00 91.56 80 TYR A CA 1
ATOM 642 C C . TYR A 1 80 ? 5.681 -6.914 -0.887 1.00 91.56 80 TYR A C 1
ATOM 644 O O . TYR A 1 80 ? 6.441 -6.673 -1.824 1.00 91.56 80 TYR A O 1
ATOM 652 N N . GLN A 1 81 ? 5.875 -7.955 -0.072 1.00 93.12 81 GLN A N 1
ATOM 653 C CA . GLN A 1 81 ? 6.969 -8.901 -0.290 1.00 93.12 81 GLN A CA 1
ATOM 654 C C . GLN A 1 81 ? 6.856 -9.604 -1.642 1.00 93.12 81 GLN A C 1
ATOM 656 O O . GLN A 1 81 ? 7.861 -9.752 -2.335 1.00 93.12 81 GLN A O 1
ATOM 661 N N . GLU A 1 82 ? 5.656 -10.040 -2.015 1.00 90.25 82 GLU A N 1
ATOM 662 C CA . GLU A 1 82 ? 5.403 -10.676 -3.304 1.00 90.25 82 GLU A CA 1
ATOM 663 C C . GLU A 1 82 ? 5.685 -9.717 -4.465 1.00 90.25 82 GLU A C 1
ATOM 665 O O . GLU A 1 82 ? 6.473 -10.046 -5.355 1.00 90.25 82 GLU A O 1
ATOM 670 N N . TYR A 1 83 ? 5.150 -8.495 -4.399 1.00 88.44 83 TYR A N 1
ATOM 671 C CA . TYR A 1 83 ? 5.362 -7.476 -5.423 1.00 88.44 83 TYR A CA 1
ATOM 672 C C . TYR A 1 83 ? 6.845 -7.113 -5.591 1.00 88.44 83 TYR A C 1
ATOM 674 O O . TYR A 1 83 ? 7.361 -7.083 -6.708 1.00 88.44 83 TYR A O 1
ATOM 682 N N . PHE A 1 84 ? 7.581 -6.903 -4.495 1.00 86.06 84 PHE A N 1
ATOM 683 C CA . PHE A 1 84 ? 9.009 -6.587 -4.579 1.00 86.06 84 PHE A CA 1
ATOM 684 C C . PHE A 1 84 ? 9.861 -7.762 -5.061 1.00 86.06 84 PHE A C 1
ATOM 686 O O . PHE A 1 84 ? 10.860 -7.534 -5.742 1.00 86.06 84 PHE A O 1
ATOM 693 N N . ARG A 1 85 ? 9.482 -9.013 -4.763 1.00 86.25 85 ARG A N 1
ATOM 694 C CA . ARG A 1 85 ? 10.143 -10.191 -5.349 1.00 86.25 85 ARG A CA 1
ATOM 695 C C . ARG A 1 85 ? 9.929 -10.248 -6.858 1.00 86.25 85 ARG A C 1
ATOM 697 O O . ARG A 1 85 ? 10.895 -10.480 -7.582 1.00 86.25 85 ARG A O 1
ATOM 704 N N . ALA A 1 86 ? 8.706 -9.998 -7.324 1.00 82.12 86 ALA A N 1
ATOM 705 C CA . ALA A 1 86 ? 8.400 -9.931 -8.750 1.00 82.12 86 ALA A CA 1
ATOM 706 C C . ALA A 1 86 ? 9.209 -8.816 -9.434 1.00 82.12 86 ALA A C 1
ATOM 708 O O . ALA A 1 86 ? 9.917 -9.080 -10.405 1.00 82.12 86 ALA A O 1
ATOM 709 N N . LEU A 1 87 ? 9.225 -7.608 -8.858 1.00 80.38 87 LEU A N 1
ATOM 710 C CA . LEU A 1 87 ? 10.027 -6.487 -9.358 1.00 80.38 87 LEU A CA 1
ATOM 711 C C . LEU A 1 87 ? 11.530 -6.794 -9.396 1.00 80.38 87 LEU A C 1
ATOM 713 O O . LEU A 1 87 ? 12.187 -6.515 -10.398 1.00 80.38 87 LEU A O 1
ATOM 717 N N . ALA A 1 88 ? 12.090 -7.389 -8.342 1.00 77.31 88 ALA A N 1
ATOM 718 C CA . ALA A 1 88 ? 13.501 -7.771 -8.313 1.00 77.31 88 ALA A CA 1
ATOM 719 C C . ALA A 1 88 ? 13.837 -8.826 -9.384 1.00 77.31 88 ALA A C 1
ATOM 721 O O . ALA A 1 88 ? 14.921 -8.784 -9.963 1.00 77.31 88 ALA A O 1
ATOM 722 N N . GLY A 1 89 ? 12.900 -9.728 -9.694 1.00 67.00 89 GLY A N 1
ATOM 723 C CA . GLY A 1 89 ? 13.013 -10.682 -10.801 1.00 67.00 89 GLY A CA 1
ATOM 724 C C . GLY A 1 89 ? 12.991 -10.033 -12.191 1.00 67.00 89 GLY A C 1
ATOM 725 O O . GLY A 1 89 ? 13.535 -10.598 -13.135 1.00 67.00 89 GLY A O 1
ATOM 726 N N . THR A 1 90 ? 12.437 -8.822 -12.318 1.00 60.53 90 THR A N 1
ATOM 727 C CA . THR A 1 90 ? 12.441 -8.025 -13.561 1.00 60.53 90 THR A CA 1
ATOM 728 C C . THR A 1 90 ? 13.671 -7.120 -13.724 1.00 60.53 90 THR A C 1
ATOM 730 O O . THR A 1 90 ? 13.654 -6.235 -14.579 1.00 60.53 90 THR A O 1
ATOM 733 N N . ALA A 1 91 ? 14.722 -7.325 -12.911 1.00 53.53 91 ALA A N 1
ATOM 734 C CA . ALA A 1 91 ? 15.891 -6.454 -12.767 1.00 53.53 91 ALA A CA 1
ATOM 735 C C . ALA A 1 91 ? 16.285 -5.701 -14.053 1.00 53.53 91 ALA A C 1
ATOM 737 O O . A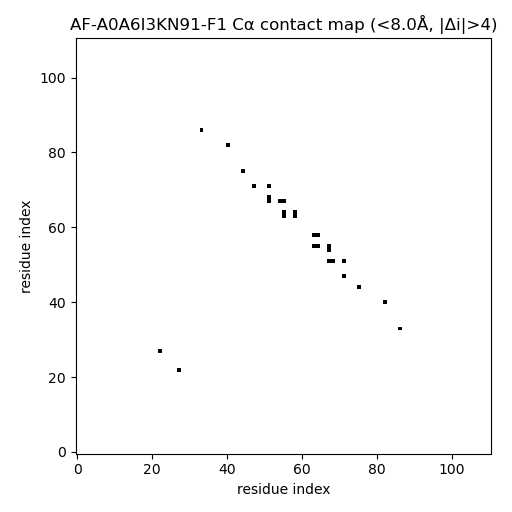LA A 1 91 ? 16.782 -6.270 -15.029 1.00 53.53 91 ALA A O 1
ATOM 738 N N . LEU A 1 92 ? 16.104 -4.378 -14.005 1.00 52.12 92 LEU A N 1
ATOM 739 C CA . LEU A 1 92 ? 16.791 -3.443 -14.887 1.00 52.12 92 LEU A CA 1
ATOM 740 C C . LEU A 1 92 ? 18.306 -3.697 -14.781 1.00 52.12 92 LEU A C 1
ATOM 742 O O . LEU A 1 92 ? 18.789 -3.999 -13.682 1.00 52.12 92 LEU A O 1
ATOM 746 N N . PRO A 1 93 ? 19.072 -3.581 -15.885 1.00 47.09 93 PRO A N 1
ATOM 747 C CA . PRO A 1 93 ? 20.523 -3.657 -15.805 1.00 47.09 93 PRO A CA 1
ATOM 748 C C . PRO A 1 93 ? 20.995 -2.663 -14.748 1.00 47.09 93 PRO A C 1
ATOM 750 O O . PRO A 1 93 ? 20.495 -1.539 -14.695 1.00 47.09 93 PRO A O 1
ATOM 753 N N . LYS A 1 94 ? 21.915 -3.123 -13.893 1.00 43.12 94 LYS A N 1
ATOM 754 C CA . LYS A 1 94 ? 22.565 -2.364 -12.823 1.00 43.12 94 LYS A CA 1
ATOM 755 C C . LYS A 1 94 ? 22.886 -0.965 -13.360 1.00 43.12 94 LYS A C 1
ATOM 757 O O . LYS A 1 94 ? 23.827 -0.819 -14.134 1.00 43.12 94 LYS A O 1
ATOM 762 N N . GLN A 1 95 ? 22.059 0.033 -13.039 1.00 49.06 95 GLN A N 1
ATOM 763 C CA . GLN A 1 95 ? 22.328 1.400 -13.461 1.00 49.06 95 GLN A CA 1
ATOM 764 C C . GLN A 1 95 ? 23.585 1.822 -12.716 1.00 49.06 95 GLN A C 1
ATOM 766 O O . GLN A 1 95 ? 23.573 2.024 -11.502 1.00 49.06 95 GLN A O 1
ATOM 771 N N . GLU A 1 96 ? 24.690 1.890 -13.448 1.00 34.19 96 GLU A N 1
ATOM 772 C CA . GLU A 1 96 ? 25.855 2.633 -13.017 1.00 34.19 96 GLU A CA 1
ATOM 773 C C . GLU A 1 96 ? 25.389 4.083 -12.890 1.00 34.19 96 GLU A C 1
ATOM 775 O O . GLU A 1 96 ? 24.998 4.719 -13.870 1.00 34.19 96 GLU A O 1
ATOM 780 N 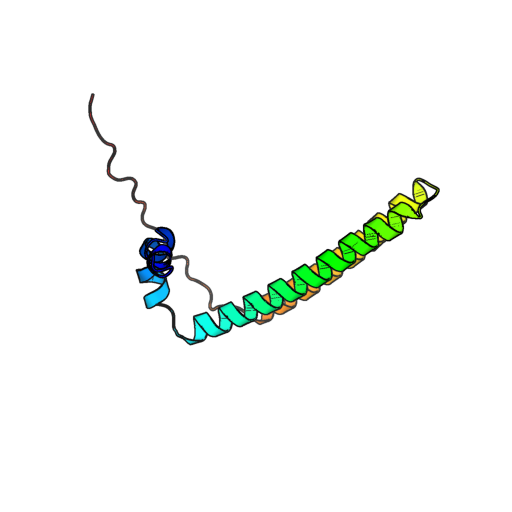N . ILE A 1 97 ? 25.282 4.551 -11.648 1.00 47.69 97 ILE A N 1
ATOM 781 C CA . ILE A 1 97 ? 24.878 5.913 -11.323 1.00 47.69 97 ILE A CA 1
ATOM 782 C C . ILE A 1 97 ? 25.935 6.818 -11.952 1.00 47.69 97 ILE A C 1
ATOM 784 O O . ILE A 1 97 ? 27.015 6.989 -11.391 1.00 47.69 97 ILE A O 1
ATOM 788 N N . VAL A 1 98 ? 25.652 7.370 -13.131 1.00 51.28 98 VAL A N 1
ATOM 789 C CA . VAL A 1 98 ? 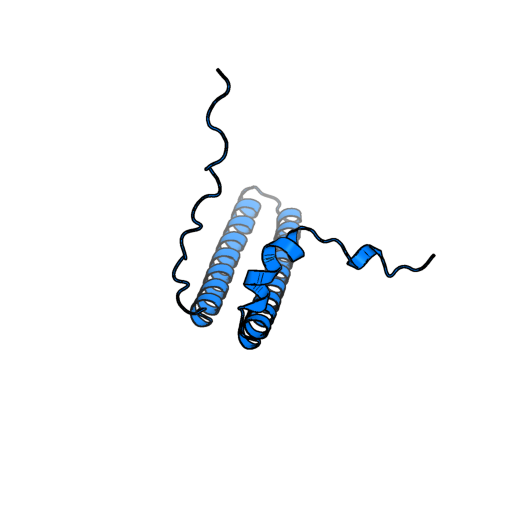26.507 8.399 -13.718 1.00 51.28 98 VAL A CA 1
ATOM 790 C C . VAL A 1 98 ? 26.385 9.610 -12.793 1.00 51.28 98 VAL A C 1
ATOM 792 O O . VAL A 1 98 ? 25.275 10.125 -12.621 1.00 51.28 98 VAL A O 1
ATOM 795 N N . PRO A 1 99 ? 27.472 10.051 -12.137 1.00 35.97 99 PRO A N 1
ATOM 796 C CA . PRO A 1 99 ? 27.397 11.180 -11.232 1.00 35.97 99 PRO A CA 1
ATOM 797 C C . PRO A 1 99 ? 26.964 12.405 -12.036 1.00 35.97 99 PRO A C 1
ATOM 799 O O . PRO A 1 99 ? 27.630 12.809 -12.988 1.00 35.97 99 PRO A O 1
ATOM 802 N N . VAL A 1 100 ? 25.836 12.999 -11.646 1.00 50.88 100 VAL A N 1
ATOM 803 C CA . VAL A 1 100 ? 25.428 14.322 -12.118 1.00 50.88 100 VAL A CA 1
ATOM 804 C C . VAL A 1 100 ? 26.507 15.297 -11.651 1.00 50.88 100 VAL A C 1
ATOM 806 O O . VAL A 1 100 ? 26.541 15.693 -10.486 1.00 50.88 100 VAL A O 1
ATOM 809 N N . GLN A 1 101 ? 27.437 15.645 -12.542 1.00 41.53 101 GLN A N 1
ATOM 810 C CA . GLN A 1 101 ? 28.393 16.717 -12.295 1.00 41.53 101 GLN A CA 1
ATOM 811 C C . GLN A 1 101 ? 27.601 18.013 -12.097 1.00 41.53 101 GLN A C 1
ATOM 813 O O . GLN A 1 101 ? 26.909 18.493 -12.993 1.00 41.53 101 GLN A O 1
ATOM 818 N N . GLY A 1 102 ? 27.647 18.512 -10.861 1.00 37.44 102 GLY A N 1
ATOM 819 C CA . GLY A 1 102 ? 26.804 19.588 -10.365 1.00 37.44 102 GLY A CA 1
ATOM 820 C C . GLY A 1 102 ? 26.883 20.870 -11.194 1.00 37.44 102 GLY A C 1
ATOM 821 O O . GLY A 1 102 ? 27.960 21.358 -11.527 1.00 37.44 102 GLY A O 1
ATOM 822 N N . SER A 1 103 ? 25.723 21.482 -11.429 1.00 42.22 103 SER A N 1
ATOM 823 C CA . SER A 1 103 ? 25.568 22.816 -12.020 1.00 42.22 103 SER A CA 1
ATOM 824 C C . SER A 1 103 ? 25.865 23.970 -11.041 1.00 42.22 103 SER A C 1
ATOM 826 O O . SER A 1 103 ? 25.475 25.111 -11.285 1.00 42.22 103 SER A O 1
ATOM 828 N N . HIS A 1 104 ? 26.594 23.733 -9.946 1.00 40.25 104 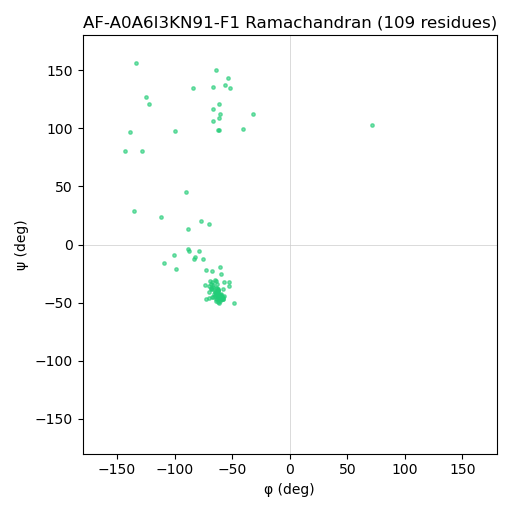HIS A N 1
ATOM 829 C CA . HIS A 1 104 ? 26.891 24.747 -8.922 1.00 40.25 104 HIS A CA 1
ATOM 830 C C . HIS A 1 104 ? 28.191 25.531 -9.185 1.00 40.25 104 HIS A C 1
ATOM 832 O O . HIS A 1 104 ? 28.976 25.772 -8.273 1.00 40.25 104 HIS A O 1
ATOM 838 N N . ALA A 1 105 ? 28.423 25.974 -10.423 1.00 40.72 105 ALA A N 1
ATOM 839 C CA . ALA A 1 105 ? 29.615 26.756 -10.781 1.00 40.72 105 ALA A CA 1
ATOM 840 C C . ALA A 1 105 ? 29.330 28.221 -11.167 1.00 40.72 105 ALA A C 1
ATOM 842 O O . ALA A 1 105 ? 30.128 28.813 -11.890 1.00 40.72 105 ALA A O 1
ATOM 843 N N . LYS A 1 106 ? 28.215 28.834 -10.729 1.00 48.22 106 LYS A N 1
ATOM 844 C CA . LYS A 1 106 ? 27.901 30.235 -11.102 1.00 48.22 106 LYS A CA 1
ATOM 845 C C . LYS A 1 106 ? 27.407 31.169 -9.992 1.00 48.22 106 LYS A C 1
ATOM 847 O O . LYS A 1 106 ? 26.750 32.156 -10.292 1.00 48.22 106 LYS A O 1
ATOM 852 N N . TYR A 1 107 ? 27.804 30.952 -8.740 1.00 43.56 107 TYR A N 1
ATOM 853 C CA . TYR A 1 107 ? 27.728 32.022 -7.736 1.00 43.56 107 TYR A CA 1
ATOM 854 C C . TYR A 1 107 ? 29.075 32.184 -7.036 1.00 43.56 107 TYR A C 1
ATOM 856 O O . TYR A 1 107 ? 29.306 31.677 -5.943 1.00 43.56 107 TYR A O 1
ATOM 864 N N . LYS A 1 108 ? 29.986 32.895 -7.706 1.00 39.56 108 LYS A N 1
ATOM 865 C CA . LYS A 1 108 ? 31.122 33.552 -7.062 1.00 39.56 108 LYS A CA 1
ATOM 866 C C . LYS A 1 108 ? 31.099 35.037 -7.421 1.00 39.56 108 LYS A C 1
ATOM 868 O O . LYS A 1 108 ? 31.106 35.377 -8.597 1.00 39.56 108 LYS A O 1
ATOM 873 N N . ALA A 1 109 ? 31.145 35.837 -6.357 1.00 38.34 109 ALA A N 1
ATOM 874 C CA . ALA A 1 109 ? 31.530 37.243 -6.268 1.00 38.34 109 ALA A CA 1
ATOM 875 C C . ALA A 1 109 ? 30.581 38.307 -6.855 1.00 38.34 109 ALA A C 1
ATOM 877 O O . ALA A 1 109 ? 30.613 38.619 -8.039 1.00 38.34 109 ALA A O 1
ATOM 878 N N . ALA A 1 110 ? 29.860 38.971 -5.953 1.00 36.97 110 ALA A N 1
ATOM 879 C CA . ALA A 1 110 ? 29.921 40.427 -5.852 1.00 36.97 110 ALA A CA 1
ATOM 880 C C . ALA A 1 110 ? 29.939 40.766 -4.353 1.00 36.97 110 ALA A C 1
ATOM 882 O O . ALA A 1 110 ? 28.911 40.695 -3.681 1.00 36.97 110 ALA A O 1
ATOM 883 N N . ALA A 1 111 ? 31.149 40.973 -3.835 1.00 41.62 111 ALA A N 1
ATOM 884 C CA . ALA A 1 111 ? 31.390 41.747 -2.624 1.00 41.62 111 ALA A CA 1
ATOM 885 C C . ALA A 1 111 ? 31.654 43.192 -3.056 1.00 41.62 111 ALA A C 1
ATOM 887 O O . ALA A 1 111 ? 32.222 43.348 -4.165 1.00 41.62 111 ALA A O 1
#

InterPro domains:
  IPR018968 Phasin [PF09361] (23-91)

Sequence (111 aa):
MSKIETMAFNPWLTLARPVLQGLPEQAFEKSASLTVQWLEFLNLRLQEDMGLWNSLARCKTPQDVQRAYADFGKTAWAQYQEYFRALAGTALPKQEIVPVQGSHAKYKAAA

Radius of gyration: 23.21 Å; Cα contacts (8 Å, |Δi|>4): 14; chains: 1; bounding box: 50×52×53 Å

Foldseek 3Di:
DDPPVVVPDPPVCVVCVVVVVPDDPVVVVLVVVLVVLVVVLVVVLVVLVVVLVVQVVPDPDPVSNVVSVVVSVVVVVVSVVVSVVVVVVSDDPPPPPPDPPDPPPPDDDDD

Secondary structure (DSSP, 8-state):
--TTGGGS--HHHHHHHHHHHTS-HHHHHHHHHHHHHHHHHHHHHHHHHHHHHHHHTT--SHHHHHHHHHHHHHHHHHHHHHHHHHHHHT------------S--------

Nearest PDB structures (foldseek):
  5izs-assembly2_D  TM=9.170E-01  e=2.382E+00  synthetic construct
  5izs-assembly1_B  TM=9.013E-01  e=2.715E+00  synthetic construct
  5izs-assembly1_A  TM=9.041E-01  e=2.715E+00  synthetic construct
  6kon-assembly1_D  TM=5.647E-01  e=2.382E+00  Mycobacterium tuberculosis H37Rv

Solvent-accessible surface area (backbone atoms only — not comparable to full-atom values): 6951 Å² total; per-residue (Å²): 140,73,94,66,71,80,74,77,74,56,71,65,57,67,71,42,39,72,62,61,73,71,50,56,72,69,52,54,54,50,50,50,54,52,48,52,54,48,51,54,51,49,53,54,51,52,52,52,54,54,48,48,54,62,50,54,76,67,44,87,47,74,67,47,45,54,48,52,52,52,54,48,50,54,51,50,52,53,52,51,52,52,53,52,51,53,53,61,74,64,59,71,76,84,74,76,78,73,77,78,81,72,86,83,83,80,88,77,83,88,129

pLDDT: mean 74.51, std 20.42, range [34.19, 96.75]